Protein AF-A0A9D6HYE9-F1 (afdb_monomer_lite)

Secondary structure (DSSP, 8-state):
-HHHHHHHHHHHHHHHHHHHTTTT----PPP-PPP-TTSPTTSGGGTTS-HHHHHHHHHHHHH-----HHHHHHHHHHHHHHTT-

Structure (mmCIF, N/CA/C/O backbone):
data_AF-A0A9D6HYE9-F1
#
_entry.id   AF-A0A9D6HYE9-F1
#
loop_
_atom_site.group_PDB
_atom_site.id
_atom_site.type_symbol
_atom_site.label_atom_id
_atom_site.label_alt_id
_atom_site.label_comp_id
_atom_site.label_asym_id
_atom_site.label_entity_id
_atom_site.label_seq_id
_atom_site.pdbx_PDB_ins_code
_atom_site.Cartn_x
_atom_site.Cartn_y
_atom_site.Cartn_z
_atom_site.occupancy
_atom_site.B_iso_or_equiv
_atom_site.auth_seq_id
_atom_site.auth_comp_id
_atom_site.auth_asym_id
_atom_site.auth_atom_id
_atom_site.pdbx_PDB_model_num
ATOM 1 N N . MET A 1 1 ? -47.693 3.827 45.708 1.00 56.72 1 MET A N 1
ATOM 2 C CA . MET A 1 1 ? -47.550 3.391 44.295 1.00 56.72 1 MET A CA 1
ATOM 3 C C . MET A 1 1 ? -46.787 4.349 43.369 1.00 56.72 1 MET A C 1
ATOM 5 O O . MET A 1 1 ? -46.104 3.858 42.488 1.00 56.72 1 MET A O 1
ATOM 9 N N . LYS A 1 2 ? -46.833 5.685 43.522 1.00 58.97 2 LYS A N 1
ATOM 10 C CA . LYS A 1 2 ? -46.195 6.617 42.554 1.00 58.97 2 LYS A CA 1
ATOM 11 C C . LYS A 1 2 ? -44.655 6.734 42.644 1.00 58.97 2 LYS A C 1
ATOM 13 O O . LYS A 1 2 ? -44.019 7.129 41.673 1.00 58.97 2 LYS A O 1
ATOM 18 N N . ARG A 1 3 ? -44.043 6.409 43.795 1.00 61.38 3 ARG A N 1
ATOM 19 C CA . ARG A 1 3 ? -42.579 6.512 44.014 1.00 61.38 3 ARG A CA 1
ATOM 20 C C . ARG A 1 3 ? -41.798 5.326 43.432 1.00 61.38 3 ARG A C 1
ATOM 22 O O . ARG A 1 3 ? -40.739 5.533 42.856 1.00 61.38 3 ARG A O 1
ATOM 29 N N . SER A 1 4 ? -42.359 4.120 43.503 1.00 65.88 4 SER A N 1
ATOM 30 C CA . SER A 1 4 ? -41.784 2.912 42.898 1.00 65.88 4 SER A CA 1
ATOM 31 C C . SER A 1 4 ? -41.832 2.952 41.368 1.00 65.88 4 SER A C 1
ATOM 33 O O . SER A 1 4 ? -40.876 2.542 40.727 1.00 65.88 4 SER A O 1
ATOM 35 N N . PHE A 1 5 ? -42.880 3.540 40.778 1.00 70.69 5 PHE A N 1
ATOM 36 C CA . PHE A 1 5 ? -42.976 3.725 39.324 1.00 70.69 5 PHE A CA 1
ATOM 37 C C . PHE A 1 5 ? -41.852 4.614 38.764 1.00 70.69 5 PHE A C 1
ATOM 39 O O . PHE A 1 5 ? -41.260 4.296 37.740 1.00 70.69 5 PHE A O 1
ATOM 46 N N . ARG A 1 6 ? -41.497 5.694 39.477 1.00 77.62 6 ARG A N 1
ATOM 47 C CA . ARG A 1 6 ? -40.379 6.580 39.106 1.00 77.62 6 ARG A CA 1
ATOM 48 C C . ARG A 1 6 ? -39.022 5.886 39.198 1.00 77.62 6 ARG A C 1
ATOM 50 O O . ARG A 1 6 ? -38.194 6.081 38.318 1.00 77.62 6 ARG A O 1
ATOM 57 N N . ALA A 1 7 ? -38.819 5.070 40.232 1.00 77.12 7 ALA A N 1
ATOM 58 C CA . ALA A 1 7 ? -37.594 4.294 40.394 1.00 77.12 7 ALA A CA 1
ATOM 59 C C . ALA A 1 7 ? -37.427 3.269 39.261 1.00 77.12 7 ALA A C 1
ATOM 61 O O . ALA A 1 7 ? -36.373 3.231 38.641 1.00 77.12 7 ALA A O 1
ATOM 62 N N . VAL A 1 8 ? -38.490 2.531 38.919 1.00 82.81 8 VAL A N 1
ATOM 63 C CA . VAL A 1 8 ? -38.481 1.562 37.806 1.00 82.81 8 VAL A CA 1
ATOM 64 C C . VAL A 1 8 ? -38.210 2.249 36.466 1.00 82.81 8 VAL A C 1
ATOM 66 O O . VAL A 1 8 ? -37.423 1.747 35.667 1.00 82.81 8 VAL A O 1
ATOM 69 N N . MET A 1 9 ? -38.803 3.423 36.229 1.00 80.19 9 MET A N 1
ATOM 70 C CA . MET A 1 9 ? -38.552 4.181 35.001 1.00 80.19 9 MET A CA 1
ATOM 71 C C . MET A 1 9 ? -37.095 4.652 34.898 1.00 80.19 9 MET A C 1
ATOM 73 O O . MET A 1 9 ? -36.505 4.564 33.825 1.00 80.19 9 MET A O 1
ATOM 77 N N . LEU A 1 10 ? -36.499 5.107 36.009 1.00 84.69 10 LEU A N 1
ATOM 78 C CA . LEU A 1 10 ? -35.083 5.482 36.051 1.00 84.69 10 LEU A CA 1
ATOM 79 C C . LEU A 1 10 ? -34.178 4.275 35.783 1.00 84.69 10 LEU A C 1
ATOM 81 O O . LEU A 1 10 ? -33.226 4.389 35.017 1.00 84.69 10 LEU A O 1
ATOM 85 N N . SER A 1 11 ? -34.492 3.118 36.370 1.00 84.25 11 SER A N 1
ATOM 86 C CA . SER A 1 11 ? -33.737 1.881 36.154 1.00 84.25 11 SER A CA 1
ATOM 87 C C . SER A 1 11 ? -33.762 1.439 34.691 1.00 84.25 11 SER A C 1
ATOM 89 O O . SER A 1 11 ? -32.721 1.073 34.159 1.00 84.25 11 SER A O 1
ATOM 91 N N . LEU A 1 12 ? -34.915 1.524 34.019 1.00 88.38 12 LEU A N 1
ATOM 92 C CA . LEU A 1 12 ? -35.041 1.190 32.595 1.00 88.38 12 LEU A CA 1
ATOM 93 C C . LEU A 1 12 ? -34.263 2.158 31.698 1.00 88.38 12 LEU A C 1
ATOM 95 O O . LEU A 1 12 ? -33.650 1.736 30.720 1.00 88.38 12 LEU A O 1
ATOM 99 N N . LEU A 1 13 ? -34.246 3.445 32.045 1.00 87.94 13 LEU A N 1
ATOM 100 C CA . LEU A 1 13 ? -33.536 4.466 31.279 1.00 87.94 13 LEU A CA 1
ATOM 101 C C . LEU A 1 13 ? -32.017 4.279 31.397 1.00 87.94 13 LEU A C 1
ATOM 103 O O . LEU A 1 13 ? -31.327 4.241 30.380 1.00 87.94 13 LEU A O 1
ATOM 107 N N . VAL A 1 14 ? -31.521 4.044 32.617 1.00 87.38 14 VAL A N 1
ATOM 108 C CA . VAL A 1 14 ? -30.112 3.703 32.877 1.00 87.38 14 VAL A CA 1
ATOM 109 C C . VAL A 1 14 ? -29.732 2.392 32.191 1.00 87.38 14 VAL A C 1
ATOM 111 O O . VAL A 1 14 ? -28.679 2.319 31.570 1.00 87.38 14 VAL A O 1
ATOM 114 N N . PHE A 1 15 ? -30.597 1.377 32.235 1.00 86.38 15 PHE A N 1
ATOM 115 C CA . PHE A 1 15 ? -30.351 0.106 31.557 1.00 86.38 15 PHE A CA 1
ATOM 116 C C . PHE A 1 15 ? -30.262 0.274 30.034 1.00 86.38 15 PHE A C 1
ATOM 118 O O . PHE A 1 15 ? -29.350 -0.267 29.417 1.00 86.38 15 PHE A O 1
ATOM 125 N N . SER A 1 16 ? -31.141 1.082 29.429 1.00 82.12 16 SER A N 1
ATOM 126 C CA . SER A 1 16 ? -31.074 1.378 27.990 1.00 82.12 16 SER A CA 1
ATOM 127 C C . SER A 1 16 ? -29.815 2.166 27.609 1.00 82.12 16 SER A C 1
ATOM 129 O O . SER A 1 16 ? -29.209 1.895 26.575 1.00 82.12 16 SER A O 1
ATOM 131 N N . LEU A 1 17 ? -29.379 3.090 28.474 1.00 82.06 17 LEU A N 1
ATOM 132 C CA . LEU A 1 17 ? -28.170 3.881 28.264 1.00 82.06 17 LEU A CA 1
ATOM 133 C C . LEU A 1 17 ? -26.914 3.009 28.365 1.00 82.06 17 LEU A C 1
ATOM 135 O O . LEU A 1 17 ? -26.001 3.149 27.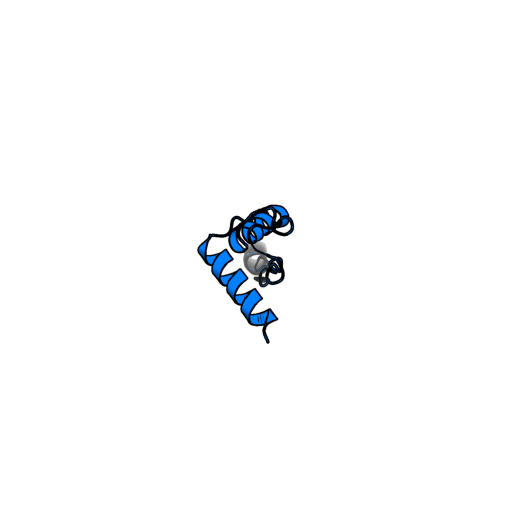560 1.00 82.06 17 LEU A O 1
ATOM 139 N N . LEU A 1 18 ? -26.892 2.070 29.314 1.00 81.19 18 LEU A N 1
ATOM 140 C CA . LEU A 1 18 ? -25.818 1.089 29.442 1.00 81.19 18 LEU A CA 1
ATOM 141 C C . LEU A 1 18 ? -25.786 0.133 28.247 1.00 81.19 18 LEU A C 1
ATOM 143 O O . LEU A 1 18 ? -24.705 -0.174 27.760 1.00 81.19 18 LEU A O 1
ATOM 147 N N . LEU A 1 19 ? -26.944 -0.287 27.728 1.00 78.44 19 LEU A N 1
ATOM 148 C CA . LEU A 1 19 ? -27.019 -1.153 26.550 1.00 78.44 19 LEU A CA 1
ATOM 149 C C . LEU A 1 19 ? -26.442 -0.469 25.299 1.00 78.44 19 LEU A C 1
ATOM 151 O O . LEU A 1 19 ? -25.719 -1.102 24.535 1.00 78.44 19 LEU A O 1
ATOM 155 N N . ALA A 1 20 ? -26.690 0.832 25.122 1.00 72.62 20 ALA A N 1
ATOM 156 C CA . ALA A 1 20 ? -26.174 1.607 23.992 1.00 72.62 20 ALA A CA 1
ATOM 157 C C . ALA A 1 20 ? -24.634 1.708 23.961 1.00 72.62 20 ALA A C 1
ATOM 159 O O . ALA A 1 20 ? -24.056 1.845 22.885 1.00 72.62 20 ALA A O 1
ATOM 160 N N . LEU A 1 21 ? -23.958 1.588 25.110 1.00 69.50 21 LEU A N 1
ATOM 161 C CA . LEU A 1 21 ? -22.492 1.622 25.186 1.00 69.50 21 LEU A CA 1
ATOM 162 C C . LEU A 1 21 ? -21.821 0.348 24.643 1.00 69.50 21 LEU A C 1
ATOM 164 O O . LEU A 1 21 ? -20.652 0.399 24.274 1.00 69.50 21 LEU A O 1
ATOM 168 N N . PHE A 1 22 ? -22.537 -0.779 24.554 1.00 65.44 22 PHE A N 1
ATOM 169 C CA . PHE A 1 22 ? -21.969 -2.049 24.077 1.00 65.44 22 PHE A CA 1
ATOM 170 C C . PHE A 1 22 ? -22.103 -2.265 22.562 1.00 65.44 22 PHE A C 1
ATOM 172 O O . PHE A 1 22 ? -21.349 -3.049 21.988 1.00 65.44 22 PHE A O 1
ATOM 179 N N . VAL A 1 23 ? -23.023 -1.562 21.893 1.00 64.69 23 VAL A N 1
ATOM 180 C CA . VAL A 1 23 ? -23.352 -1.812 20.474 1.00 64.69 23 VAL A CA 1
ATOM 181 C C . VAL A 1 23 ? -22.323 -1.204 19.508 1.00 64.69 23 VAL A C 1
ATOM 183 O O . VAL A 1 23 ? -22.290 -1.571 18.340 1.00 64.69 23 VAL A O 1
ATOM 186 N N . ASN A 1 24 ? -21.434 -0.322 19.975 1.00 59.25 24 ASN A N 1
ATOM 187 C CA . ASN A 1 24 ? -20.507 0.407 19.100 1.00 59.25 24 ASN A CA 1
ATOM 188 C C . ASN A 1 24 ? -19.125 -0.250 18.930 1.00 59.25 24 ASN A C 1
ATOM 190 O O . ASN A 1 24 ? -18.163 0.400 18.524 1.00 59.25 24 ASN A O 1
ATOM 194 N N . SER A 1 25 ? -19.008 -1.542 19.238 1.00 60.22 25 SER A N 1
ATOM 195 C CA . SER A 1 25 ? -17.811 -2.322 18.921 1.00 60.22 25 SER A CA 1
ATOM 196 C C . SER A 1 25 ? -17.884 -2.792 17.468 1.00 60.22 25 SER A C 1
ATOM 198 O O . SER A 1 25 ? -18.176 -3.952 17.182 1.00 60.22 25 SER A O 1
ATOM 200 N N . ALA A 1 26 ? -17.645 -1.872 16.527 1.00 60.62 26 ALA A N 1
ATOM 201 C CA . ALA A 1 26 ? -17.372 -2.269 15.152 1.00 60.62 26 ALA A CA 1
ATOM 202 C C . ALA A 1 26 ? -16.197 -3.265 15.181 1.00 60.62 26 ALA A C 1
ATOM 204 O O . ALA A 1 26 ? -15.180 -2.974 15.824 1.00 60.62 26 ALA A O 1
ATOM 205 N N . PRO A 1 27 ? -16.330 -4.457 14.574 1.00 55.66 27 PRO A N 1
ATOM 206 C CA . PRO A 1 27 ? -15.216 -5.385 14.508 1.00 55.66 27 PRO A CA 1
ATOM 207 C C . PRO A 1 27 ? -14.043 -4.674 13.831 1.00 55.66 27 PRO A C 1
ATOM 209 O O . PRO A 1 27 ? -14.217 -4.013 12.813 1.00 55.66 27 PRO A O 1
ATOM 212 N N . LEU A 1 28 ? -12.846 -4.802 14.404 1.00 52.41 28 LEU A N 1
ATOM 213 C CA . LEU A 1 28 ? -11.604 -4.493 13.704 1.00 52.41 28 LEU A CA 1
ATOM 214 C C . LEU A 1 28 ? -11.496 -5.487 12.541 1.00 52.41 28 LEU A C 1
ATOM 216 O O . LEU A 1 28 ? -10.906 -6.556 12.692 1.00 52.41 28 LEU A O 1
ATOM 220 N N . GLN A 1 29 ? -12.134 -5.191 11.404 1.00 55.50 29 GLN A N 1
ATOM 221 C CA . GLN A 1 29 ? -11.843 -5.910 10.173 1.00 55.50 29 GLN A CA 1
ATOM 222 C C . GLN A 1 29 ? -10.352 -5.731 9.895 1.00 55.50 29 GLN A C 1
ATOM 224 O O . GLN A 1 29 ? -9.842 -4.609 9.902 1.00 55.50 29 GLN A O 1
ATOM 229 N N . ALA A 1 30 ? -9.641 -6.842 9.696 1.00 59.94 30 ALA A N 1
ATOM 230 C CA . ALA A 1 30 ? -8.292 -6.790 9.162 1.00 59.94 30 ALA A CA 1
ATOM 231 C C . ALA A 1 30 ? -8.355 -5.972 7.867 1.00 59.94 30 ALA A C 1
ATOM 233 O O . ALA A 1 30 ? -9.092 -6.340 6.955 1.00 59.94 30 ALA A O 1
ATOM 234 N N . ALA A 1 31 ? -7.667 -4.830 7.836 1.00 69.19 31 ALA A N 1
ATOM 235 C CA . ALA A 1 31 ? -7.700 -3.942 6.685 1.00 69.19 31 ALA A CA 1
ATOM 236 C C . ALA A 1 31 ? -7.190 -4.707 5.457 1.00 69.19 31 ALA A C 1
ATOM 238 O O . ALA A 1 31 ? -6.046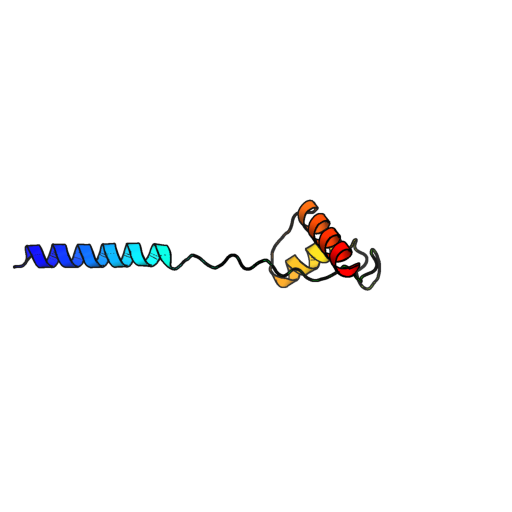 -5.169 5.432 1.00 69.19 31 ALA A O 1
ATOM 239 N N . GLU A 1 32 ? -8.062 -4.883 4.468 1.00 84.44 32 GLU A N 1
ATOM 240 C CA . GLU A 1 32 ? -7.725 -5.543 3.214 1.00 84.44 32 GLU A CA 1
ATOM 241 C C . GLU A 1 32 ? -7.040 -4.518 2.310 1.00 84.44 32 GLU A C 1
ATOM 243 O O . GLU A 1 32 ? -7.675 -3.650 1.716 1.00 84.44 32 GLU A O 1
ATOM 248 N N . TYR A 1 33 ? -5.710 -4.569 2.276 1.00 91.88 33 TYR A N 1
ATOM 249 C CA . TYR A 1 33 ? -4.913 -3.644 1.478 1.00 91.88 33 TYR A CA 1
ATOM 250 C C . TYR A 1 33 ? -4.784 -4.128 0.029 1.00 91.88 33 TYR A C 1
ATOM 252 O O . TYR A 1 33 ? -4.546 -5.323 -0.183 1.00 91.88 33 TYR A O 1
ATOM 260 N N . PRO A 1 34 ? -4.818 -3.220 -0.966 1.00 94.19 34 PRO A N 1
ATOM 261 C CA . PRO A 1 34 ? -4.549 -3.566 -2.357 1.00 94.19 34 PRO A CA 1
ATOM 262 C C . PRO A 1 34 ? -3.232 -4.337 -2.510 1.00 94.19 34 PRO A C 1
ATOM 264 O O . PRO A 1 34 ? -2.199 -3.951 -1.951 1.00 94.19 34 PRO A O 1
ATOM 267 N N . ASN A 1 35 ? -3.250 -5.435 -3.266 1.00 94.94 35 ASN A N 1
ATOM 268 C CA . ASN 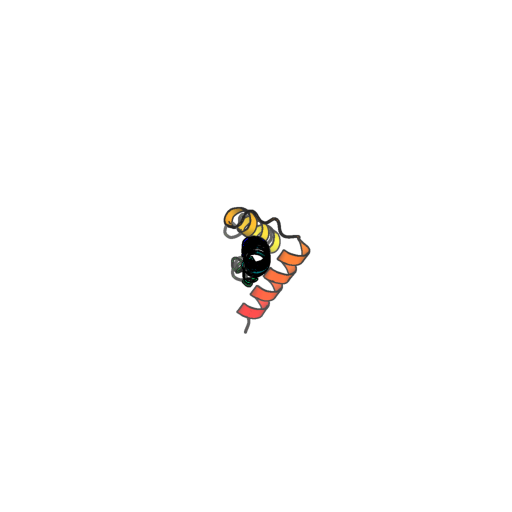A 1 35 ? -2.042 -6.214 -3.525 1.00 94.94 35 ASN A CA 1
ATOM 269 C C . ASN A 1 35 ? -1.227 -5.570 -4.655 1.00 94.94 35 ASN A C 1
ATOM 271 O O . ASN A 1 35 ? -1.716 -5.410 -5.771 1.00 94.94 35 ASN A O 1
ATOM 275 N N . VAL A 1 36 ? 0.027 -5.222 -4.362 1.00 96.31 36 VAL A N 1
ATOM 276 C CA . VAL A 1 36 ? 0.961 -4.621 -5.327 1.00 96.31 36 VAL A CA 1
ATOM 277 C C . VAL A 1 36 ? 2.236 -5.450 -5.522 1.00 96.31 36 VAL A C 1
ATOM 279 O O . VAL A 1 36 ? 3.166 -4.982 -6.179 1.00 96.31 36 VAL A O 1
ATOM 282 N N . ALA A 1 37 ? 2.311 -6.668 -4.970 1.00 95.06 37 ALA A N 1
ATOM 283 C CA . ALA A 1 37 ? 3.523 -7.497 -4.983 1.00 95.06 37 ALA A CA 1
ATOM 284 C C . ALA A 1 37 ? 4.017 -7.841 -6.394 1.00 95.06 37 ALA A C 1
ATOM 286 O O . ALA A 1 37 ? 5.223 -7.873 -6.631 1.00 95.06 37 ALA A O 1
ATOM 287 N N . ASN A 1 38 ? 3.089 -8.041 -7.331 1.00 94.38 38 ASN A N 1
ATOM 288 C CA . ASN A 1 38 ? 3.388 -8.438 -8.708 1.00 94.38 38 ASN A CA 1
ATOM 289 C C . ASN A 1 38 ? 3.682 -7.260 -9.649 1.00 94.38 38 ASN A C 1
ATOM 291 O O . ASN A 1 38 ? 3.932 -7.458 -10.839 1.00 94.38 38 ASN A O 1
ATOM 295 N N . LEU A 1 39 ? 3.660 -6.026 -9.140 1.00 96.50 39 LEU A N 1
ATOM 296 C CA . LEU A 1 39 ? 3.932 -4.840 -9.942 1.00 96.50 39 LEU A CA 1
ATOM 297 C C . LEU A 1 39 ? 5.426 -4.522 -9.972 1.00 96.50 39 LEU A C 1
ATOM 299 O O . LEU A 1 39 ? 6.166 -4.716 -9.005 1.00 96.50 39 LEU A O 1
ATOM 303 N N . ARG A 1 40 ? 5.880 -3.952 -11.089 1.00 96.94 40 ARG A N 1
ATOM 304 C CA . ARG A 1 40 ? 7.246 -3.441 -11.190 1.00 96.94 40 ARG A CA 1
ATOM 305 C C . ARG A 1 40 ? 7.313 -2.057 -10.528 1.00 96.94 40 ARG A C 1
ATOM 307 O O . ARG A 1 40 ? 6.516 -1.192 -10.882 1.00 96.94 40 ARG A O 1
ATOM 314 N N . PRO A 1 41 ? 8.248 -1.786 -9.604 1.00 96.75 41 PRO A N 1
ATOM 315 C CA . PRO A 1 41 ? 8.411 -0.439 -9.061 1.00 96.75 41 PRO A CA 1
ATOM 316 C C . PRO A 1 41 ? 8.813 0.549 -10.166 1.00 96.75 41 PRO A C 1
ATOM 318 O O . PRO A 1 41 ? 9.545 0.183 -11.084 1.00 96.75 41 PRO A O 1
ATOM 321 N N . PHE A 1 42 ? 8.369 1.804 -10.049 1.00 97.88 42 PHE A N 1
ATOM 322 C CA . PHE A 1 42 ? 8.687 2.900 -10.982 1.00 97.88 42 PHE A CA 1
ATOM 323 C C . PHE A 1 42 ? 8.311 2.620 -12.445 1.00 97.88 42 PHE A C 1
ATOM 325 O O . PHE A 1 42 ? 8.948 3.111 -13.375 1.00 97.88 42 PHE A O 1
ATOM 332 N N . SER A 1 43 ? 7.272 1.821 -12.647 1.00 98.12 43 SER A N 1
ATOM 333 C CA . SER A 1 43 ? 6.734 1.455 -13.953 1.00 98.12 43 SER A CA 1
ATOM 334 C C . SER A 1 43 ? 5.393 2.153 -14.212 1.00 98.12 43 SER A C 1
ATOM 336 O O . SER A 1 43 ? 4.802 2.682 -13.263 1.00 98.12 43 SER A O 1
ATOM 338 N N . PRO A 1 44 ? 4.875 2.145 -15.454 1.00 98.00 44 PRO A N 1
ATOM 339 C CA . PRO A 1 44 ? 3.526 2.631 -15.738 1.00 98.00 44 PRO A CA 1
ATOM 340 C C . PRO A 1 44 ? 2.452 1.957 -14.873 1.00 98.00 44 PRO A C 1
ATOM 342 O O . PRO A 1 44 ? 1.535 2.631 -14.410 1.00 98.00 44 PRO A O 1
ATOM 345 N N . GLU A 1 45 ? 2.592 0.658 -14.590 1.00 96.62 45 GLU A N 1
ATOM 346 C CA . GLU A 1 45 ? 1.636 -0.107 -13.782 1.00 96.62 45 GLU A CA 1
ATOM 347 C C . GLU A 1 45 ? 1.608 0.349 -12.314 1.00 96.62 45 GLU A C 1
ATOM 349 O O . GLU A 1 45 ? 0.573 0.272 -11.661 1.00 96.62 45 GLU A O 1
ATOM 354 N N . ALA A 1 46 ? 2.726 0.874 -11.800 1.00 97.50 46 ALA A N 1
ATOM 355 C CA . ALA A 1 46 ? 2.829 1.458 -10.460 1.00 97.50 46 ALA A CA 1
ATOM 356 C C . ALA A 1 46 ? 2.712 2.995 -10.467 1.00 97.50 46 ALA A C 1
ATOM 358 O O . ALA A 1 46 ? 3.190 3.655 -9.540 1.00 97.50 46 ALA A O 1
ATOM 359 N N . ASN A 1 47 ? 2.150 3.582 -11.532 1.00 97.25 47 ASN A N 1
ATOM 360 C CA . ASN A 1 47 ? 2.048 5.030 -11.737 1.00 97.25 47 ASN A CA 1
ATOM 361 C C . ASN A 1 47 ? 3.386 5.770 -11.521 1.00 97.25 47 ASN A C 1
ATOM 363 O O . ASN A 1 47 ? 3.450 6.829 -10.897 1.00 97.25 47 ASN A O 1
ATOM 367 N N . TYR A 1 48 ? 4.485 5.161 -11.970 1.00 98.12 48 TYR A N 1
ATOM 368 C CA . TYR A 1 48 ? 5.860 5.638 -11.793 1.00 98.12 48 TYR A CA 1
ATOM 369 C C . TYR A 1 48 ? 6.292 5.854 -10.329 1.00 98.12 48 TYR A C 1
ATOM 371 O O . TYR A 1 48 ? 7.286 6.530 -10.061 1.00 98.12 48 TYR A O 1
ATOM 379 N N . MET A 1 49 ? 5.600 5.241 -9.367 1.00 98.00 49 MET A N 1
ATOM 380 C CA . MET A 1 49 ? 5.931 5.295 -7.944 1.00 98.00 49 MET A CA 1
ATOM 381 C C . MET A 1 49 ? 6.664 4.030 -7.481 1.00 98.00 49 MET A C 1
ATOM 383 O O . MET A 1 49 ? 6.607 2.962 -8.091 1.00 98.00 49 MET A O 1
ATOM 387 N N . SER A 1 50 ? 7.341 4.128 -6.336 1.00 97.94 50 SER A N 1
ATOM 388 C CA . SER A 1 50 ? 7.758 2.940 -5.579 1.00 97.94 50 SER A CA 1
ATOM 389 C C . SER A 1 50 ? 6.527 2.156 -5.107 1.00 97.94 50 SER A C 1
ATOM 391 O O . SER A 1 50 ? 5.539 2.796 -4.750 1.00 97.94 50 SER A O 1
ATOM 393 N N . LEU A 1 51 ? 6.607 0.827 -4.972 1.00 97.69 51 LEU A N 1
ATOM 394 C CA . LEU A 1 51 ? 5.471 0.009 -4.508 1.00 97.69 51 LEU A CA 1
ATOM 395 C C . LEU A 1 51 ? 4.846 0.491 -3.182 1.00 97.69 51 LEU A C 1
ATOM 397 O O . LEU A 1 51 ? 3.627 0.624 -3.140 1.00 97.69 51 LEU A O 1
ATOM 401 N N . PRO A 1 52 ? 5.609 0.859 -2.126 1.00 97.69 52 PRO A N 1
ATOM 402 C CA . PRO A 1 52 ? 5.004 1.392 -0.900 1.00 97.69 52 PRO A CA 1
ATOM 403 C C . PRO A 1 52 ? 4.309 2.742 -1.106 1.00 97.69 52 PRO A C 1
ATOM 405 O O . PRO A 1 52 ? 3.302 3.032 -0.471 1.00 97.69 52 PRO A O 1
ATOM 408 N N . GLY A 1 53 ? 4.855 3.584 -1.988 1.00 97.44 53 GLY A N 1
ATOM 409 C CA . GLY A 1 53 ? 4.248 4.865 -2.349 1.00 97.44 53 GLY A CA 1
ATOM 410 C C . GLY 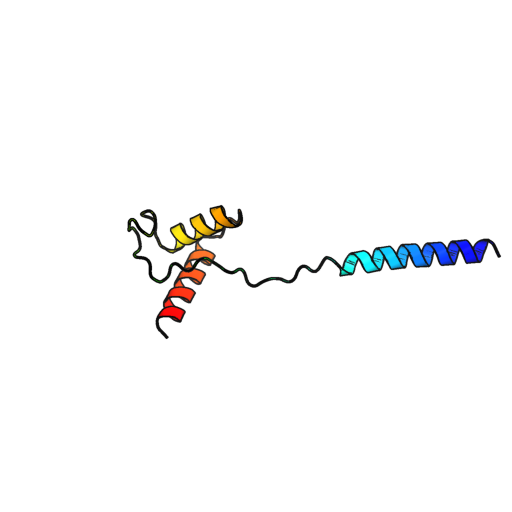A 1 53 ? 2.954 4.684 -3.140 1.00 97.44 53 GLY A C 1
ATOM 411 O O . GLY A 1 53 ? 1.976 5.367 -2.853 1.00 97.44 53 GLY A O 1
ATOM 412 N N . TYR A 1 54 ? 2.948 3.728 -4.069 1.00 98.12 54 TYR A N 1
ATOM 413 C CA . TYR A 1 54 ? 1.781 3.375 -4.866 1.00 98.12 54 TYR A CA 1
ATOM 414 C C . TYR A 1 54 ? 0.675 2.759 -4.005 1.00 98.12 54 TYR A C 1
ATOM 416 O O . TYR A 1 54 ? -0.462 3.211 -4.067 1.00 98.12 54 TYR A O 1
ATOM 424 N N . LEU A 1 55 ? 1.017 1.819 -3.116 1.00 97.56 55 LEU A N 1
ATOM 425 C CA . LEU A 1 55 ? 0.078 1.254 -2.144 1.00 97.56 55 LEU A CA 1
ATOM 426 C C . LEU A 1 55 ? -0.585 2.349 -1.304 1.00 97.56 55 LEU A C 1
ATOM 428 O O . LEU A 1 55 ? -1.803 2.375 -1.166 1.00 97.56 55 LEU A O 1
ATOM 432 N N . ARG A 1 56 ? 0.212 3.281 -0.769 1.00 97.38 56 ARG A N 1
ATOM 433 C CA . ARG A 1 56 ? -0.311 4.395 0.027 1.00 97.38 56 ARG A CA 1
ATOM 434 C C . ARG A 1 56 ? -1.279 5.271 -0.766 1.00 97.38 56 ARG A C 1
ATOM 436 O O . ARG A 1 56 ? -2.279 5.708 -0.214 1.00 97.38 56 ARG A O 1
ATOM 443 N N . PHE A 1 57 ? -0.961 5.540 -2.032 1.00 97.19 57 PHE A N 1
ATOM 444 C CA . PHE A 1 57 ? -1.844 6.276 -2.933 1.00 97.19 57 PHE A CA 1
ATOM 445 C C . PHE A 1 57 ? -3.175 5.536 -3.124 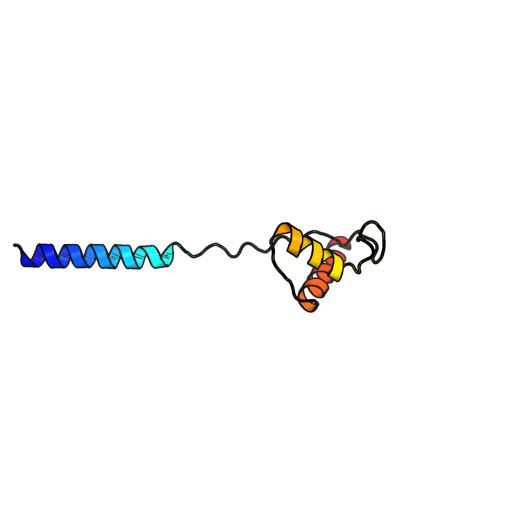1.00 97.19 57 PHE A C 1
ATOM 447 O O . PHE A 1 57 ? -4.222 6.139 -2.924 1.00 97.19 57 PHE A O 1
ATOM 454 N N . LEU A 1 58 ? -3.142 4.231 -3.411 1.00 96.62 58 LEU A N 1
ATOM 455 C CA . LEU A 1 58 ? -4.356 3.428 -3.588 1.00 96.62 58 LEU A CA 1
ATOM 456 C C . LEU A 1 58 ? -5.232 3.395 -2.331 1.00 96.62 58 LEU A C 1
ATOM 458 O O . LEU A 1 58 ? -6.438 3.578 -2.429 1.00 96.62 58 LEU A O 1
ATOM 462 N N . VAL A 1 59 ? -4.633 3.204 -1.152 1.00 95.44 59 VAL A N 1
ATOM 463 C CA . VAL A 1 59 ? -5.373 3.190 0.123 1.00 95.44 59 VAL A CA 1
ATOM 464 C C . VAL A 1 59 ? -6.015 4.548 0.410 1.00 95.44 59 VAL A C 1
ATOM 466 O O . VAL A 1 59 ? -7.143 4.613 0.895 1.00 95.44 59 VAL A O 1
ATOM 469 N N . PHE A 1 60 ? -5.332 5.644 0.078 1.00 95.75 60 PHE A N 1
ATOM 470 C CA . PHE A 1 60 ? -5.910 6.974 0.224 1.00 95.75 60 PHE A CA 1
ATOM 471 C C . PHE A 1 60 ? -7.087 7.200 -0.735 1.00 95.75 60 PHE A C 1
ATOM 473 O O . PHE A 1 60 ? -8.110 7.727 -0.310 1.00 95.75 60 PHE A O 1
ATOM 480 N N . GLU A 1 61 ? -6.978 6.768 -1.993 1.00 95.62 61 GLU A N 1
ATOM 481 C CA . GLU A 1 61 ? -8.070 6.874 -2.973 1.00 95.62 61 GLU A CA 1
ATOM 482 C C . GLU A 1 61 ? -9.277 5.994 -2.613 1.00 95.62 61 GLU A C 1
ATOM 484 O O . GLU A 1 61 ? -10.418 6.399 -2.827 1.00 95.62 61 GLU A O 1
ATOM 489 N N . GLN A 1 62 ? -9.038 4.797 -2.069 1.00 92.19 62 GLN A N 1
ATOM 490 C CA . GLN A 1 62 ? -10.092 3.835 -1.747 1.00 92.19 62 GLN A CA 1
ATOM 491 C C . GLN A 1 62 ? -10.817 4.181 -0.440 1.00 92.19 62 GLN A C 1
ATOM 493 O O . GLN A 1 62 ? -12.046 4.209 -0.401 1.00 92.19 62 GLN A O 1
ATOM 498 N N . ASP A 1 63 ? -10.053 4.453 0.620 1.00 91.69 63 ASP A N 1
ATOM 499 C CA . ASP A 1 63 ? -10.575 4.507 1.989 1.00 91.69 63 ASP A CA 1
ATOM 500 C C . ASP A 1 63 ? -10.415 5.897 2.634 1.00 91.69 63 ASP A C 1
ATOM 502 O O . ASP A 1 63 ? -10.901 6.135 3.741 1.00 91.69 63 ASP A O 1
ATOM 506 N N . GLY A 1 64 ? -9.706 6.830 1.986 1.00 93.19 64 GLY A N 1
ATOM 507 C CA . GLY A 1 64 ? -9.371 8.140 2.559 1.00 93.19 64 GLY A CA 1
ATOM 508 C C . GLY A 1 64 ? -8.323 8.077 3.678 1.00 93.19 64 GLY A C 1
ATOM 509 O O . GLY A 1 64 ? -8.104 9.064 4.383 1.00 93.19 64 GLY A O 1
ATOM 510 N N . ILE A 1 65 ? -7.672 6.924 3.865 1.00 91.12 65 ILE A N 1
ATOM 511 C CA . ILE A 1 65 ? -6.732 6.680 4.963 1.00 91.12 65 ILE A CA 1
ATOM 512 C C . ILE A 1 65 ? -5.308 7.007 4.518 1.00 91.12 65 ILE A C 1
ATOM 514 O O . ILE A 1 65 ? -4.800 6.487 3.525 1.00 91.12 65 ILE A O 1
ATOM 518 N N . TRP A 1 66 ? -4.617 7.836 5.302 1.00 92.44 66 TRP A N 1
ATOM 519 C CA . TRP A 1 66 ? -3.213 8.152 5.061 1.00 92.44 66 TRP A CA 1
ATOM 520 C C . TRP A 1 66 ? -2.286 7.265 5.895 1.00 92.44 66 TRP A C 1
ATOM 522 O O . TRP A 1 66 ? -1.972 7.572 7.045 1.00 92.44 66 TRP A O 1
ATOM 532 N N . LEU A 1 67 ? -1.813 6.171 5.300 1.00 93.69 67 LEU A N 1
ATOM 533 C CA . LEU A 1 67 ? -0.850 5.280 5.947 1.00 93.69 67 LEU A CA 1
ATOM 534 C C . LEU A 1 67 ? 0.540 5.918 6.065 1.00 93.69 67 LEU A C 1
ATOM 536 O O . LEU A 1 67 ? 0.999 6.671 5.194 1.00 93.69 67 LEU A O 1
ATOM 540 N N . SER A 1 68 ? 1.269 5.562 7.122 1.00 96.00 68 SER A N 1
ATOM 541 C CA . SER A 1 68 ? 2.671 5.943 7.243 1.00 96.00 68 SER A CA 1
ATOM 542 C C . SER A 1 68 ? 3.536 5.198 6.223 1.00 96.00 68 SER A C 1
ATOM 544 O O . SER A 1 68 ? 3.221 4.109 5.730 1.00 96.00 68 SER A O 1
ATOM 546 N N . ARG A 1 69 ? 4.703 5.776 5.924 1.00 93.56 69 ARG A N 1
ATOM 547 C CA . ARG A 1 69 ? 5.684 5.151 5.029 1.00 93.56 69 ARG A CA 1
ATOM 548 C C . ARG A 1 69 ? 6.158 3.788 5.550 1.00 93.56 69 ARG A C 1
ATOM 550 O O . ARG A 1 69 ? 6.402 2.892 4.746 1.00 93.56 69 ARG A O 1
ATOM 557 N N . ALA A 1 70 ? 6.324 3.653 6.867 1.00 96.38 70 ALA A N 1
ATOM 558 C CA . ALA A 1 70 ? 6.813 2.425 7.489 1.00 96.38 70 ALA A CA 1
ATOM 559 C C . ALA A 1 70 ? 5.783 1.291 7.385 1.00 96.38 70 ALA A C 1
ATOM 561 O O . ALA A 1 70 ? 6.152 0.178 7.017 1.00 96.38 70 ALA A O 1
ATOM 562 N N . GLU A 1 71 ? 4.502 1.593 7.619 1.00 94.75 71 GLU A N 1
ATOM 563 C CA . GLU A 1 71 ? 3.401 0.631 7.467 1.00 94.75 71 GLU A CA 1
ATOM 564 C C . GLU A 1 71 ? 3.314 0.116 6.033 1.00 94.75 71 GLU A C 1
ATOM 566 O O . GLU A 1 71 ? 3.350 -1.091 5.809 1.00 94.75 71 GLU A O 1
ATOM 571 N N . CYS A 1 72 ? 3.316 1.016 5.045 1.00 96.44 72 CYS A N 1
ATOM 572 C CA . CYS A 1 72 ? 3.257 0.617 3.638 1.00 96.44 72 CYS A CA 1
ATOM 573 C C . CYS A 1 72 ? 4.446 -0.268 3.242 1.00 96.44 72 CYS A C 1
ATOM 575 O O . CYS A 1 72 ? 4.283 -1.240 2.510 1.00 96.44 72 CYS A O 1
ATOM 577 N N . ALA A 1 73 ? 5.652 0.041 3.732 1.00 97.00 73 ALA A N 1
ATOM 578 C CA . ALA A 1 73 ? 6.834 -0.773 3.458 1.00 97.00 73 ALA A CA 1
ATOM 579 C C . ALA A 1 73 ? 6.725 -2.179 4.072 1.00 97.00 73 ALA A C 1
ATOM 581 O O . ALA A 1 73 ? 7.121 -3.154 3.433 1.00 97.00 73 ALA A O 1
ATOM 582 N N . ALA A 1 74 ? 6.179 -2.290 5.286 1.00 96.19 74 ALA A N 1
ATOM 583 C CA . ALA A 1 74 ? 5.942 -3.573 5.940 1.00 96.19 74 ALA A CA 1
ATOM 584 C C . ALA A 1 74 ? 4.880 -4.402 5.201 1.00 96.19 74 ALA A C 1
ATOM 586 O O . ALA A 1 74 ? 5.107 -5.585 4.953 1.00 96.19 74 ALA A O 1
ATOM 587 N N . ILE A 1 75 ? 3.774 -3.775 4.784 1.00 95.50 75 ILE A N 1
ATOM 588 C CA . ILE A 1 75 ? 2.698 -4.430 4.027 1.00 95.50 75 ILE A CA 1
ATOM 589 C C . ILE A 1 75 ? 3.227 -4.953 2.690 1.00 95.50 75 ILE A C 1
ATOM 591 O O . ILE A 1 75 ? 3.098 -6.141 2.413 1.00 95.50 75 ILE A O 1
ATOM 595 N N . VAL A 1 76 ? 3.898 -4.114 1.894 1.00 96.62 76 VAL A N 1
ATOM 596 C CA . VAL A 1 76 ? 4.472 -4.539 0.605 1.00 96.62 76 VAL A CA 1
ATOM 597 C C . VAL A 1 76 ? 5.468 -5.682 0.792 1.00 96.62 76 VAL A C 1
ATOM 599 O O . VAL A 1 76 ? 5.450 -6.647 0.033 1.00 96.62 76 VAL A O 1
ATOM 602 N N . ARG A 1 77 ? 6.321 -5.617 1.821 1.00 96.19 77 ARG A N 1
ATOM 603 C CA . ARG A 1 77 ? 7.249 -6.711 2.135 1.00 96.19 77 ARG A CA 1
ATOM 604 C C . ARG A 1 77 ? 6.502 -8.005 2.461 1.00 96.19 77 ARG A C 1
ATOM 606 O O . ARG A 1 77 ? 6.904 -9.055 1.975 1.00 96.19 77 ARG A O 1
ATOM 613 N N . SER A 1 78 ? 5.435 -7.922 3.254 1.00 94.94 78 SER A N 1
ATOM 614 C CA . SER A 1 78 ? 4.581 -9.064 3.591 1.00 94.94 78 SER A CA 1
ATOM 615 C C . SER A 1 78 ? 3.932 -9.671 2.347 1.00 94.94 78 SER A C 1
ATOM 617 O O . SER A 1 78 ? 3.955 -10.886 2.193 1.00 94.94 78 SER A O 1
ATOM 619 N N . GLN A 1 79 ? 3.404 -8.842 1.442 1.00 94.94 79 GLN A N 1
ATOM 620 C CA . GLN A 1 79 ? 2.787 -9.299 0.192 1.00 94.94 79 GLN A CA 1
ATOM 621 C C . GLN A 1 79 ? 3.808 -10.001 -0.717 1.00 94.94 79 GLN A C 1
ATOM 623 O O . GLN A 1 79 ? 3.541 -11.086 -1.213 1.00 94.94 79 GLN A O 1
ATOM 628 N N . ILE A 1 80 ? 5.007 -9.426 -0.880 1.00 94.56 80 ILE A N 1
ATOM 629 C CA . ILE A 1 80 ? 6.085 -10.037 -1.677 1.00 94.56 80 ILE A CA 1
ATOM 630 C C . ILE A 1 80 ? 6.539 -11.370 -1.075 1.00 94.56 80 ILE A C 1
ATOM 632 O O . ILE A 1 80 ? 6.877 -12.288 -1.813 1.00 94.56 80 ILE A O 1
ATOM 636 N N . SER A 1 81 ? 6.599 -11.476 0.253 1.00 93.81 81 SER A N 1
ATOM 637 C CA . SER A 1 81 ? 6.916 -12.743 0.913 1.00 93.81 81 SER A CA 1
ATOM 638 C C . SER A 1 81 ? 5.825 -13.788 0.681 1.00 93.81 81 SER A C 1
ATOM 640 O O . SER A 1 81 ? 6.165 -14.903 0.320 1.00 93.81 81 SER A O 1
ATOM 642 N N . ALA A 1 82 ? 4.551 -13.413 0.814 1.00 89.44 82 ALA A N 1
ATOM 643 C CA . ALA A 1 82 ? 3.421 -14.322 0.629 1.00 89.44 82 ALA A CA 1
ATOM 644 C C . ALA A 1 82 ? 3.252 -14.817 -0.820 1.00 89.44 82 ALA A C 1
ATOM 646 O O . ALA A 1 82 ? 2.800 -15.931 -1.023 1.00 89.44 82 ALA A O 1
ATOM 647 N N . GLU A 1 83 ? 3.623 -14.015 -1.821 1.00 87.44 83 GLU A N 1
ATOM 648 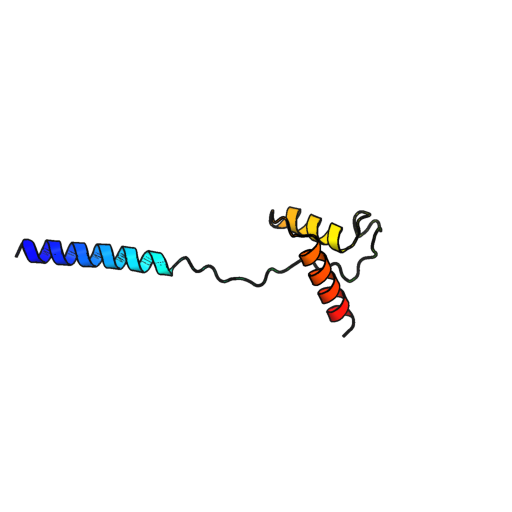C CA . GLU A 1 83 ? 3.567 -14.404 -3.243 1.00 87.44 83 GLU A CA 1
ATOM 649 C C . GLU A 1 83 ? 4.670 -15.406 -3.637 1.00 87.44 83 GLU A C 1
ATOM 651 O O . GLU A 1 83 ? 4.612 -16.033 -4.693 1.00 87.44 83 GLU A O 1
ATOM 656 N N . ARG A 1 84 ? 5.731 -15.514 -2.828 1.00 79.19 84 ARG A N 1
ATOM 657 C CA . ARG A 1 84 ? 6.885 -16.379 -3.115 1.00 79.19 84 ARG A CA 1
ATOM 658 C C . ARG A 1 84 ? 6.735 -17.804 -2.584 1.00 79.19 84 ARG A C 1
ATOM 660 O O . ARG A 1 84 ? 7.572 -18.631 -2.954 1.00 79.19 84 ARG A O 1
ATOM 667 N N . ASP A 1 85 ? 5.743 -18.046 -1.734 1.00 69.75 85 ASP A N 1
ATOM 668 C CA . ASP A 1 85 ? 5.436 -19.340 -1.115 1.00 69.75 85 ASP A CA 1
ATOM 669 C C . ASP A 1 85 ? 4.358 -20.090 -1.918 1.00 69.75 85 ASP A C 1
ATOM 671 O O . ASP A 1 85 ? 4.491 -21.329 -2.057 1.00 69.75 85 ASP A O 1
#

pLDDT: mean 86.16, std 13.57, range [52.41, 98.12]

Foldseek 3Di:
DVVVVVVVVVVVVVVVVVVVVPPPCDDPDPDDFDQCLPPDACDVVLVRHGQLVSSQVVCCVPPVDRDDSVVSVVVNVVSNVVVVD

Sequence (85 aa):
MKRSFRAVMLSLLVFSLLLALFVNSAPLQAAEYPNVANLRPFSPEANYMSLPGYLRFLVFEQDGIWLSRAECAAIVRSQISAERD

Radius of gyration: 24.34 Å; chains: 1; bounding box: 56×28×60 Å